Protein AF-X1AJ18-F1 (afdb_monomer_lite)

InterPro domains:
  IPR016102 Succinyl-CoA synthetase-like [G3DSA:3.40.50.261] (1-99)
  IPR016102 Succinyl-CoA synthetase-like [SSF52210] (1-88)
  IPR051538 Acyl-CoA Synthetase/Transferase [PTHR43334] (1-88)

pLDDT: mean 90.95, std 8.35, range [59.03, 98.25]

Radius of gyration: 13.53 Å; chains: 1; bounding box: 33×26×41 Å

Sequence (101 aa):
MTTDKLEELGLEVPEPSESLRNVLKEILPPHVSLGNPFDLLAYGGAEYFAKVSKTIASEYDAIIAIFVPTASMDSTEIATALGKIKGEIKYLYLLILWPVD

Organism: NCBI:txid412755

Foldseek 3Di:
DVQVVCVVVVHDQDWDDPVLLVVVPVVDPPPFDRTPVGDPPPPDALQNLLVNCLSCLVPDQEDEAEAEDDPPHDVVSNVVSNVVNPVSHNYYHYHYDYDDD

Secondary structure (DSSP, 8-state):
-HHHHHHHTT---PPPPHHHHHHHHHHS-TTS--SSS---TTT--HHHHHHHHHHHTTT-SEEEEEE---TT--HHHHHHHHHTTGGG-SEEEEEE-PPP-

Structure (mmCIF, N/CA/C/O backbone):
data_AF-X1AJ18-F1
#
_entry.id   AF-X1AJ18-F1
#
loop_
_atom_site.group_PDB
_atom_site.id
_atom_site.type_symbol
_atom_site.label_atom_id
_atom_site.label_alt_id
_atom_site.label_comp_id
_atom_site.label_asym_id
_atom_site.label_entity_id
_atom_site.label_seq_id
_atom_site.pdbx_PDB_ins_code
_atom_site.Cartn_x
_atom_site.Cartn_y
_atom_site.Cartn_z
_atom_site.occupancy
_atom_site.B_iso_or_equiv
_atom_site.auth_seq_id
_atom_site.auth_comp_id
_atom_site.auth_asym_id
_atom_site.auth_atom_id
_atom_site.pdbx_PDB_model_num
ATOM 1 N N . MET A 1 1 ? -7.505 8.778 -10.998 1.00 83.50 1 MET A N 1
ATOM 2 C CA . MET A 1 1 ? -8.247 7.674 -11.653 1.00 83.50 1 MET A CA 1
ATOM 3 C C . MET A 1 1 ? -8.788 6.677 -10.640 1.00 83.50 1 MET A C 1
ATOM 5 O O . MET A 1 1 ? -9.998 6.539 -10.556 1.00 83.50 1 MET A O 1
ATOM 9 N N . THR A 1 2 ? -7.945 5.967 -9.879 1.00 93.19 2 THR A N 1
ATOM 10 C CA . THR A 1 2 ? -8.454 4.974 -8.911 1.00 93.19 2 THR A CA 1
ATOM 11 C C . THR A 1 2 ? -9.235 5.621 -7.776 1.00 93.19 2 THR A C 1
ATOM 13 O O . THR A 1 2 ? -10.341 5.180 -7.502 1.00 93.19 2 THR A O 1
ATOM 16 N N . THR A 1 3 ? -8.697 6.674 -7.157 1.00 94.44 3 THR A N 1
ATOM 17 C CA . THR A 1 3 ? -9.383 7.426 -6.093 1.00 94.44 3 THR A CA 1
ATOM 18 C C . THR A 1 3 ? -10.731 7.955 -6.567 1.00 94.44 3 THR A C 1
ATOM 20 O O . THR A 1 3 ? -11.742 7.617 -5.964 1.00 94.44 3 THR A O 1
ATOM 23 N N . ASP A 1 4 ? -10.760 8.628 -7.722 1.00 94.62 4 ASP A N 1
ATOM 24 C CA . ASP A 1 4 ? -11.998 9.126 -8.336 1.00 94.62 4 ASP A CA 1
ATOM 25 C C . ASP A 1 4 ? -13.020 7.993 -8.523 1.00 94.62 4 ASP A C 1
ATOM 27 O O . ASP A 1 4 ? -14.204 8.143 -8.229 1.00 94.62 4 ASP A O 1
ATOM 31 N N . LYS A 1 5 ? -12.564 6.810 -8.967 1.00 96.44 5 LYS A N 1
ATOM 32 C CA . LYS A 1 5 ? -13.460 5.671 -9.179 1.00 96.44 5 LYS A CA 1
ATOM 33 C C . LYS A 1 5 ? -13.995 5.074 -7.879 1.00 96.44 5 LYS A C 1
ATOM 35 O O . LYS A 1 5 ? -15.123 4.586 -7.861 1.00 96.44 5 LYS A O 1
ATOM 40 N N . LEU A 1 6 ? -13.195 5.069 -6.815 1.00 96.25 6 LEU A N 1
ATOM 41 C CA . LEU A 1 6 ? -13.632 4.626 -5.491 1.00 96.25 6 LEU A CA 1
ATOM 42 C C . LEU A 1 6 ? -14.702 5.576 -4.942 1.00 96.25 6 LEU A C 1
ATOM 44 O O . LEU A 1 6 ? -15.747 5.110 -4.493 1.00 96.25 6 LEU A O 1
ATOM 48 N N . GLU A 1 7 ? -14.485 6.883 -5.073 1.00 95.94 7 GLU A N 1
ATOM 49 C CA . GLU A 1 7 ? -15.444 7.913 -4.666 1.00 95.94 7 GLU A CA 1
ATOM 50 C C . GLU A 1 7 ? -16.768 7.801 -5.438 1.00 95.94 7 GLU A C 1
ATOM 52 O O . GLU A 1 7 ? -17.839 7.813 -4.832 1.00 95.94 7 GLU A O 1
ATOM 57 N N . GLU A 1 8 ? -16.725 7.588 -6.760 1.00 97.62 8 GLU A N 1
ATOM 58 C CA . GLU A 1 8 ? -17.923 7.326 -7.580 1.00 97.62 8 GLU A CA 1
ATOM 59 C C . GLU A 1 8 ? -18.733 6.108 -7.104 1.00 97.62 8 GLU A C 1
ATOM 61 O O . GLU A 1 8 ? -19.952 6.060 -7.272 1.00 97.62 8 GLU A O 1
ATOM 66 N N . LEU A 1 9 ? -18.058 5.102 -6.540 1.00 97.31 9 LEU A N 1
ATOM 67 C CA . LEU A 1 9 ? -18.679 3.893 -5.996 1.00 97.31 9 LEU A CA 1
ATOM 68 C C . LEU A 1 9 ? -19.157 4.070 -4.544 1.00 97.31 9 LEU A C 1
ATOM 70 O O . LEU A 1 9 ? -19.665 3.114 -3.957 1.00 97.31 9 LEU A O 1
ATOM 74 N N . GLY A 1 10 ? -19.017 5.270 -3.970 1.00 97.44 10 GLY A N 1
ATOM 75 C CA . GLY A 1 10 ? -19.398 5.579 -2.592 1.00 97.44 10 GLY A CA 1
ATOM 76 C C . GLY A 1 10 ? -18.422 5.042 -1.543 1.00 97.44 10 GLY A C 1
ATOM 77 O O . GLY A 1 10 ? -18.816 4.849 -0.395 1.00 97.44 10 GLY A O 1
ATOM 78 N N . LEU A 1 11 ? -17.176 4.757 -1.932 1.00 97.00 11 LEU A N 1
ATOM 79 C CA . LEU A 1 11 ? -16.102 4.377 -1.016 1.00 97.00 11 LEU A CA 1
ATOM 80 C C . LEU A 1 11 ? -15.322 5.615 -0.565 1.00 97.00 11 LEU A C 1
ATOM 82 O O . LEU A 1 11 ? -15.242 6.612 -1.279 1.00 97.00 11 LEU A O 1
ATOM 86 N N . GLU A 1 12 ? -14.708 5.522 0.611 1.00 96.56 12 GLU A N 1
ATOM 87 C CA . GLU A 1 12 ? -13.880 6.587 1.172 1.00 96.56 12 GLU A CA 1
ATOM 88 C C . GLU A 1 12 ? -12.392 6.315 0.928 1.00 96.56 12 GLU A C 1
ATOM 90 O O . GLU A 1 12 ? -11.922 5.177 1.015 1.00 96.56 12 GLU A O 1
ATOM 95 N N . VAL A 1 13 ? -11.635 7.383 0.673 1.00 96.44 13 VAL A N 1
ATOM 96 C CA . VAL A 1 13 ? -10.167 7.369 0.587 1.00 96.44 13 VAL A CA 1
ATOM 97 C C . VAL A 1 13 ? -9.626 8.319 1.662 1.00 96.44 13 VAL A C 1
ATOM 99 O O . VAL A 1 13 ? -9.203 9.431 1.349 1.00 96.44 13 VAL A O 1
ATOM 102 N N . PRO A 1 14 ? -9.715 7.950 2.956 1.00 96.81 14 PRO A N 1
ATOM 103 C CA . PRO A 1 14 ? -9.371 8.873 4.024 1.00 96.81 14 PRO A CA 1
ATOM 104 C C . PRO A 1 14 ? -7.862 9.105 4.081 1.00 96.81 14 PRO A C 1
ATOM 106 O O . PRO A 1 14 ? -7.060 8.212 3.797 1.00 96.81 14 PRO A O 1
ATOM 109 N N . GLU A 1 15 ? -7.486 10.316 4.479 1.00 97.44 15 GLU A N 1
ATOM 110 C CA . GLU A 1 15 ? -6.107 10.663 4.808 1.00 97.44 15 GLU A CA 1
ATOM 111 C C . GLU A 1 15 ? -5.628 9.876 6.043 1.00 97.44 15 GLU A C 1
ATOM 113 O O . GLU A 1 15 ? -6.406 9.697 6.985 1.00 97.44 15 GLU A O 1
ATOM 118 N N . PRO A 1 16 ? -4.348 9.458 6.104 1.00 97.56 16 PRO A N 1
ATOM 119 C CA . PRO A 1 16 ? -3.825 8.752 7.264 1.00 97.56 16 PRO A CA 1
ATOM 120 C C . PRO A 1 16 ? -3.816 9.648 8.498 1.00 97.56 16 PRO A C 1
ATOM 122 O O . PRO A 1 16 ? -3.555 10.860 8.411 1.00 97.56 16 PRO A O 1
ATOM 125 N N . SER A 1 17 ? -4.015 9.027 9.661 1.00 98.25 17 SER A N 1
ATOM 126 C CA . SER A 1 17 ? -3.908 9.724 10.937 1.00 98.25 17 SER A CA 1
ATOM 127 C C . SER 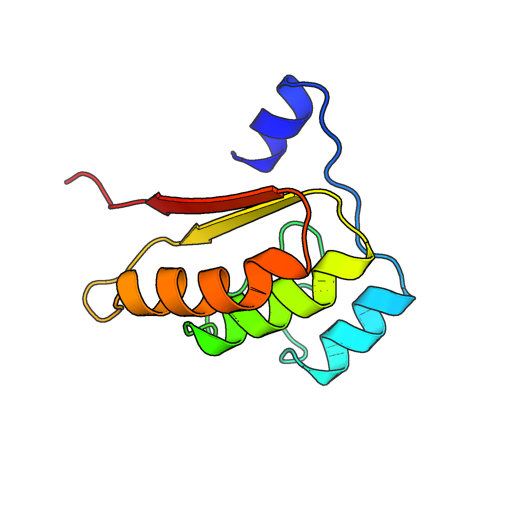A 1 17 ? -2.495 10.271 11.157 1.00 98.25 17 SER A C 1
ATOM 129 O O . SER A 1 17 ? -1.512 9.800 10.575 1.00 98.25 17 SER A O 1
ATOM 131 N N . GLU A 1 18 ? -2.353 11.243 12.059 1.00 97.56 18 GLU A N 1
ATOM 132 C CA . GLU A 1 18 ? -1.027 11.713 12.475 1.00 97.56 18 GLU A CA 1
ATOM 133 C C . GLU A 1 18 ? -0.158 10.574 13.022 1.00 97.56 18 GLU A C 1
ATOM 135 O O . GLU A 1 18 ? 1.051 10.551 12.782 1.00 97.56 18 GLU A O 1
ATOM 140 N N . SER A 1 19 ? -0.767 9.606 13.716 1.00 97.75 19 SER A N 1
ATOM 141 C CA . SER A 1 19 ? -0.045 8.461 14.270 1.00 97.75 19 SER A CA 1
ATOM 142 C C . SER A 1 19 ? 0.553 7.585 13.168 1.00 97.75 19 SER A C 1
ATOM 144 O O . SER A 1 19 ? 1.756 7.317 13.196 1.00 97.75 19 SER A O 1
ATOM 146 N N . LEU A 1 20 ? -0.227 7.246 12.136 1.00 97.38 20 LEU A N 1
ATOM 147 C CA . LEU A 1 20 ? 0.260 6.485 10.990 1.00 97.38 20 LEU A CA 1
ATOM 148 C C . LEU A 1 20 ? 1.285 7.282 10.181 1.00 97.38 20 LEU A C 1
ATOM 150 O O . LEU A 1 20 ? 2.327 6.740 9.822 1.00 97.38 20 LEU A O 1
ATOM 154 N N . ARG A 1 21 ? 1.067 8.585 9.960 1.00 96.44 21 ARG A N 1
ATOM 155 C CA . ARG A 1 21 ? 2.061 9.449 9.299 1.00 96.44 21 ARG A CA 1
ATOM 156 C C . ARG A 1 21 ? 3.398 9.444 10.031 1.00 96.44 21 ARG A C 1
ATOM 158 O O . ARG A 1 21 ? 4.435 9.412 9.378 1.00 96.44 21 ARG A O 1
ATOM 165 N N . ASN A 1 22 ? 3.397 9.463 11.362 1.00 96.19 22 ASN A N 1
ATOM 166 C CA . ASN A 1 22 ? 4.633 9.410 12.141 1.00 96.19 22 ASN A CA 1
ATOM 167 C C . ASN A 1 22 ? 5.344 8.060 11.994 1.00 96.19 22 ASN A C 1
ATOM 169 O O . ASN A 1 22 ? 6.551 8.052 11.790 1.00 96.19 22 ASN A O 1
ATOM 173 N N . VAL A 1 23 ? 4.617 6.938 11.987 1.00 96.38 23 VAL A N 1
ATOM 174 C CA . VAL A 1 23 ? 5.214 5.620 11.693 1.00 96.38 23 VAL A CA 1
ATOM 175 C C . VAL A 1 23 ? 5.786 5.574 10.272 1.00 96.38 23 VAL A C 1
ATOM 177 O O . VAL A 1 23 ? 6.870 5.035 10.054 1.00 96.38 23 VAL A O 1
ATOM 180 N N . LEU A 1 24 ? 5.091 6.170 9.300 1.00 94.06 24 LEU A N 1
ATOM 181 C CA . LEU A 1 24 ? 5.538 6.202 7.909 1.00 94.06 24 LEU A CA 1
ATOM 182 C C . LEU A 1 24 ? 6.820 7.031 7.715 1.00 94.06 24 LEU A C 1
ATOM 184 O O . LEU A 1 24 ? 7.673 6.620 6.931 1.00 94.06 24 LEU A O 1
ATOM 188 N N . LYS A 1 25 ? 7.008 8.135 8.454 1.00 93.56 25 LYS A N 1
ATOM 189 C CA . LYS A 1 25 ? 8.249 8.945 8.424 1.00 93.56 25 LYS A CA 1
ATOM 190 C C . LYS A 1 25 ? 9.496 8.153 8.817 1.00 93.56 25 LYS A C 1
ATOM 192 O O . LYS A 1 25 ? 10.572 8.436 8.307 1.00 93.56 25 LYS A O 1
ATOM 197 N N . GLU A 1 26 ? 9.355 7.169 9.702 1.00 93.25 26 GLU A N 1
ATOM 198 C CA . GLU A 1 26 ? 10.476 6.332 10.151 1.00 93.25 26 GLU A CA 1
ATOM 199 C C . GLU A 1 26 ? 10.879 5.275 9.110 1.00 93.25 26 GLU A C 1
ATOM 201 O O . GLU A 1 26 ? 11.976 4.720 9.173 1.00 93.25 26 GLU A O 1
ATOM 206 N N . ILE A 1 27 ? 9.993 4.955 8.158 1.00 89.38 27 ILE A N 1
ATOM 207 C CA . ILE A 1 27 ? 10.225 3.884 7.177 1.00 89.38 27 ILE A CA 1
ATOM 208 C C . ILE A 1 27 ? 10.355 4.378 5.736 1.00 89.38 27 ILE A C 1
ATOM 210 O O . ILE A 1 27 ? 10.863 3.622 4.907 1.00 89.38 27 ILE A O 1
ATOM 214 N N . LEU A 1 28 ? 9.892 5.593 5.434 1.00 88.31 28 LEU A N 1
ATOM 215 C CA . LEU A 1 28 ? 9.945 6.203 4.108 1.00 88.31 28 LEU A CA 1
ATOM 216 C C . LEU A 1 28 ? 10.921 7.387 4.078 1.00 88.31 28 LEU A C 1
ATOM 218 O O . LEU A 1 28 ? 11.044 8.116 5.062 1.00 88.31 28 LEU A O 1
ATOM 222 N N . PRO A 1 29 ? 11.591 7.628 2.937 1.00 86.75 29 PRO A N 1
ATOM 223 C CA . PRO A 1 29 ? 12.380 8.837 2.749 1.00 86.75 29 PRO A CA 1
ATOM 224 C C . PRO A 1 29 ? 11.547 10.116 2.971 1.00 86.75 29 PRO A C 1
ATOM 226 O O . PRO A 1 29 ? 10.372 10.158 2.609 1.00 86.75 29 PRO A O 1
ATOM 229 N N . PRO A 1 30 ? 12.154 11.207 3.473 1.00 85.75 30 PRO A N 1
ATOM 230 C CA . PRO A 1 30 ? 11.431 12.416 3.888 1.00 85.75 30 PRO A CA 1
ATOM 231 C C . PRO A 1 30 ? 10.741 13.179 2.746 1.00 85.75 30 PRO A C 1
ATOM 233 O O . PRO A 1 30 ? 9.920 14.053 3.004 1.00 85.75 30 PRO A O 1
ATOM 236 N N . HIS A 1 31 ? 11.091 12.889 1.492 1.00 83.81 31 HIS A N 1
ATOM 237 C CA . HIS A 1 31 ? 10.495 13.511 0.307 1.00 83.81 31 HIS A CA 1
ATOM 238 C C . HIS A 1 31 ? 9.299 12.721 -0.246 1.00 83.81 31 HIS A C 1
ATOM 240 O O . HIS A 1 31 ? 8.679 13.162 -1.211 1.00 83.81 31 HIS A O 1
ATOM 246 N N . VAL A 1 32 ? 8.987 11.554 0.327 1.00 85.88 32 VAL A N 1
ATOM 247 C CA . VAL A 1 32 ? 7.827 10.755 -0.076 1.00 85.88 32 VAL A CA 1
ATOM 248 C C . VAL A 1 32 ? 6.564 11.360 0.530 1.00 85.88 32 VAL A C 1
ATOM 250 O O . VAL A 1 32 ? 6.520 11.679 1.719 1.00 85.88 32 VAL A O 1
ATOM 253 N N . SER A 1 33 ? 5.527 11.518 -0.294 1.00 87.94 33 SER A N 1
ATOM 254 C CA . SER A 1 33 ? 4.214 11.953 0.181 1.00 87.94 33 SER A CA 1
ATOM 255 C C . SER A 1 33 ? 3.632 10.917 1.142 1.00 87.94 33 SER A C 1
ATOM 257 O O . SER A 1 33 ? 3.582 9.728 0.836 1.00 87.94 33 SER A O 1
ATOM 259 N N . LEU A 1 34 ? 3.168 11.371 2.306 1.00 91.81 34 LEU A N 1
ATOM 260 C CA . LEU A 1 34 ? 2.610 10.515 3.359 1.00 91.81 34 LEU A CA 1
ATOM 261 C C . LEU A 1 34 ? 1.078 10.573 3.390 1.00 91.81 34 LEU A C 1
ATOM 263 O O . LEU A 1 34 ? 0.496 10.608 4.474 1.00 91.81 34 LEU A O 1
ATOM 267 N N . GLY A 1 35 ? 0.444 10.698 2.223 1.00 92.94 35 GLY A N 1
ATOM 268 C CA . GLY A 1 35 ? -1.011 10.762 2.055 1.00 92.94 35 GLY A CA 1
ATOM 269 C C . GLY A 1 35 ? -1.587 9.483 1.452 1.00 92.94 35 GLY A C 1
ATOM 270 O O . GLY A 1 35 ? -0.842 8.589 1.059 1.00 92.94 35 GLY A O 1
ATOM 271 N N . ASN A 1 36 ? -2.915 9.415 1.378 1.00 95.06 36 ASN A N 1
ATOM 272 C CA . ASN A 1 36 ? -3.633 8.365 0.663 1.00 95.06 36 ASN A CA 1
ATOM 273 C C . ASN A 1 36 ? -4.151 8.956 -0.664 1.00 95.06 36 ASN A C 1
ATOM 275 O O . ASN A 1 36 ? -5.005 9.839 -0.620 1.00 95.06 36 ASN A O 1
ATOM 279 N N . PRO A 1 37 ? -3.631 8.544 -1.837 1.00 94.25 37 PRO A N 1
ATOM 280 C CA . PRO A 1 37 ? -2.845 7.337 -2.101 1.00 94.25 37 PRO A CA 1
ATOM 281 C C . PRO A 1 37 ? -1.361 7.443 -1.722 1.00 94.25 37 PRO A C 1
ATOM 283 O O . PRO A 1 37 ? -0.728 8.484 -1.892 1.00 94.25 37 PRO A O 1
ATOM 286 N N . PHE A 1 38 ? -0.800 6.313 -1.280 1.00 92.00 38 PHE A N 1
ATOM 287 C CA . PHE A 1 38 ? 0.615 6.185 -0.925 1.00 92.00 38 PHE A CA 1
ATOM 288 C C . PHE A 1 38 ? 1.462 5.932 -2.173 1.00 92.00 38 PHE A C 1
ATOM 290 O O . PHE A 1 38 ? 1.452 4.837 -2.739 1.00 92.00 38 PHE A O 1
ATOM 297 N N . ASP A 1 39 ? 2.202 6.952 -2.594 1.00 88.44 39 ASP A N 1
ATOM 298 C CA . ASP A 1 39 ? 3.062 6.897 -3.772 1.00 88.44 39 ASP A CA 1
ATOM 299 C C . ASP A 1 39 ? 4.461 6.350 -3.422 1.00 88.44 39 ASP A C 1
ATOM 301 O O . ASP A 1 39 ? 5.206 6.950 -2.646 1.00 88.44 39 ASP A O 1
ATOM 305 N N . LEU A 1 40 ? 4.821 5.201 -4.006 1.00 83.81 40 LEU A N 1
ATOM 306 C CA . LEU A 1 40 ? 6.100 4.511 -3.786 1.00 83.81 40 LEU A CA 1
ATOM 307 C C . LEU A 1 40 ? 7.073 4.628 -4.983 1.00 83.81 40 LEU A C 1
ATOM 309 O O . LEU A 1 40 ? 8.114 3.959 -4.987 1.00 83.81 40 LEU A O 1
ATOM 313 N N . LEU A 1 41 ? 6.749 5.463 -5.987 1.00 65.88 41 LEU A N 1
ATOM 314 C CA . LEU A 1 41 ? 7.227 5.421 -7.385 1.00 65.88 41 LEU A CA 1
ATOM 315 C C . LEU A 1 41 ? 8.747 5.498 -7.638 1.00 65.88 41 LEU A C 1
ATOM 317 O O . LEU A 1 41 ? 9.161 5.257 -8.769 1.00 65.88 41 LEU A O 1
ATOM 321 N N . ALA A 1 42 ? 9.601 5.789 -6.653 1.00 59.38 42 ALA A N 1
ATOM 322 C CA . ALA A 1 42 ? 11.047 5.942 -6.888 1.00 59.38 42 ALA A CA 1
ATOM 323 C C . ALA A 1 42 ? 11.953 4.947 -6.135 1.00 59.38 42 ALA A C 1
ATOM 325 O O . ALA A 1 42 ? 13.120 4.800 -6.493 1.00 59.38 42 ALA A O 1
ATOM 326 N N . TYR A 1 43 ? 11.438 4.239 -5.125 1.00 59.03 43 TYR A N 1
ATOM 327 C CA . TYR A 1 43 ? 12.270 3.426 -4.215 1.00 59.03 43 TYR A CA 1
ATOM 328 C C . TYR A 1 43 ? 11.677 2.049 -3.907 1.00 59.03 43 TYR A C 1
ATOM 330 O O . TYR A 1 43 ? 12.323 1.215 -3.270 1.00 59.03 43 TYR A O 1
ATOM 338 N N . GLY A 1 44 ? 10.436 1.808 -4.331 1.00 62.03 44 GLY A N 1
ATOM 339 C CA . GLY A 1 44 ? 9.626 0.741 -3.780 1.00 62.03 44 GLY A CA 1
ATOM 340 C C . GLY A 1 44 ? 9.711 -0.582 -4.528 1.00 62.03 44 GLY A C 1
ATOM 341 O O . GLY A 1 44 ? 8.797 -0.913 -5.274 1.00 62.03 44 GLY A O 1
ATOM 342 N N . GLY A 1 45 ? 10.763 -1.368 -4.296 1.00 79.50 45 GLY A N 1
ATOM 343 C CA . GLY A 1 45 ? 10.747 -2.795 -4.643 1.00 79.50 45 GLY A CA 1
ATOM 344 C C . GLY A 1 45 ? 9.684 -3.574 -3.852 1.00 79.50 45 GLY A C 1
ATOM 345 O O . GLY A 1 45 ? 8.976 -3.023 -3.003 1.00 79.50 45 GLY A O 1
ATOM 346 N N . ALA A 1 46 ? 9.604 -4.886 -4.076 1.00 89.62 46 ALA A N 1
ATOM 347 C CA . ALA A 1 46 ? 8.627 -5.768 -3.428 1.00 89.62 46 ALA A CA 1
ATOM 348 C C . ALA A 1 46 ? 8.575 -5.627 -1.896 1.00 89.62 46 ALA A C 1
ATOM 350 O O . ALA A 1 46 ? 7.501 -5.663 -1.291 1.00 89.62 46 ALA A O 1
ATOM 351 N N . GLU A 1 47 ? 9.731 -5.411 -1.265 1.00 87.31 47 GLU A N 1
ATOM 352 C CA . GLU A 1 47 ? 9.836 -5.217 0.180 1.00 87.31 47 GLU A CA 1
ATOM 353 C C . GLU A 1 47 ? 9.110 -3.955 0.664 1.00 87.31 47 GLU A C 1
ATOM 355 O O . GLU A 1 47 ? 8.369 -4.019 1.642 1.00 87.31 47 GLU A O 1
ATOM 360 N N . TYR A 1 48 ? 9.259 -2.826 -0.032 1.00 89.00 48 TYR A N 1
ATOM 361 C CA . TYR A 1 48 ? 8.567 -1.584 0.324 1.00 89.00 48 TYR A CA 1
ATOM 362 C C . TYR A 1 48 ? 7.058 -1.711 0.140 1.00 89.00 48 TYR A C 1
ATOM 364 O O . TYR A 1 48 ? 6.315 -1.275 1.018 1.00 89.00 48 TYR A O 1
ATOM 372 N N . PHE A 1 49 ? 6.605 -2.358 -0.940 1.00 90.94 49 PHE A N 1
ATOM 373 C CA . PHE A 1 49 ? 5.184 -2.653 -1.138 1.00 90.94 49 PHE A CA 1
ATOM 374 C C . PHE A 1 49 ? 4.610 -3.423 0.051 1.00 90.94 49 PHE A C 1
ATOM 376 O O . PHE A 1 49 ? 3.594 -3.016 0.612 1.00 90.94 49 PHE A O 1
ATOM 383 N N . ALA A 1 50 ? 5.276 -4.496 0.482 1.00 92.75 50 ALA A N 1
ATOM 384 C CA . ALA A 1 50 ? 4.824 -5.281 1.625 1.00 92.75 50 ALA A CA 1
ATOM 385 C C . ALA A 1 50 ? 4.912 -4.509 2.948 1.00 92.75 50 ALA A C 1
ATOM 387 O O . ALA A 1 50 ? 3.970 -4.547 3.738 1.00 92.75 50 ALA A O 1
ATOM 388 N N . LYS A 1 51 ? 6.019 -3.795 3.188 1.00 93.38 51 LYS A N 1
ATOM 389 C CA . LYS A 1 51 ? 6.261 -3.051 4.429 1.00 93.38 51 LYS A CA 1
ATOM 390 C C . LYS A 1 51 ? 5.241 -1.933 4.613 1.00 93.38 51 LYS A C 1
ATOM 392 O O . LYS A 1 51 ? 4.591 -1.891 5.651 1.00 93.38 51 LYS A O 1
ATOM 397 N N . VAL A 1 52 ? 5.053 -1.084 3.602 1.00 94.31 52 VAL A N 1
ATOM 398 C CA . VAL A 1 52 ? 4.071 0.009 3.653 1.00 94.31 52 VAL A CA 1
ATOM 399 C C . VAL A 1 52 ? 2.660 -0.554 3.752 1.00 94.31 52 VAL A C 1
ATOM 401 O O . VAL A 1 52 ? 1.921 -0.125 4.630 1.00 94.31 52 VAL A O 1
ATOM 404 N N . SER A 1 53 ? 2.306 -1.565 2.946 1.00 94.94 53 SER A N 1
ATOM 405 C CA . SER A 1 53 ? 0.972 -2.185 3.012 1.00 94.94 53 SER A CA 1
ATOM 406 C C . SER A 1 53 ? 0.672 -2.754 4.399 1.00 94.94 53 SER A C 1
ATOM 408 O O . SER A 1 53 ? -0.413 -2.546 4.930 1.00 94.94 53 SER A O 1
ATOM 410 N N . LYS A 1 54 ? 1.644 -3.425 5.026 1.00 96.12 54 LYS A N 1
ATOM 411 C CA . LYS A 1 54 ? 1.506 -3.915 6.401 1.00 96.12 54 LYS A CA 1
ATOM 412 C C . LYS A 1 54 ? 1.348 -2.775 7.406 1.00 96.12 54 LYS A C 1
ATOM 414 O O . LYS A 1 54 ? 0.536 -2.886 8.315 1.00 96.12 54 LYS A O 1
ATOM 419 N N . THR A 1 55 ? 2.122 -1.702 7.261 1.00 96.12 55 THR A N 1
ATOM 420 C CA . THR A 1 55 ? 2.062 -0.547 8.163 1.00 96.12 55 THR A CA 1
ATOM 421 C C . THR A 1 55 ? 0.717 0.167 8.086 1.00 96.12 55 THR A C 1
ATOM 423 O O . THR A 1 55 ? 0.153 0.489 9.124 1.00 96.12 55 THR A O 1
ATOM 426 N N . ILE A 1 56 ? 0.183 0.392 6.884 1.00 96.88 56 ILE A N 1
ATOM 427 C CA . ILE A 1 56 ? -1.091 1.102 6.721 1.00 96.88 56 ILE A CA 1
ATOM 428 C C . ILE A 1 56 ? -2.302 0.225 7.075 1.00 96.88 56 ILE A C 1
ATOM 430 O O . ILE A 1 56 ? -3.353 0.758 7.412 1.00 96.88 56 ILE A O 1
ATOM 434 N N . ALA A 1 57 ? -2.169 -1.108 7.062 1.00 96.81 57 ALA A N 1
ATOM 435 C CA . ALA A 1 57 ? -3.272 -2.036 7.333 1.00 96.81 57 ALA A CA 1
ATOM 436 C C . ALA A 1 57 ? -3.950 -1.848 8.704 1.00 96.81 57 ALA A C 1
ATOM 438 O O . ALA A 1 57 ? -5.071 -2.309 8.893 1.00 96.81 57 ALA A O 1
ATOM 439 N N . SER A 1 58 ? -3.312 -1.153 9.649 1.00 96.00 58 SER A N 1
ATOM 440 C CA . SER A 1 58 ? -3.920 -0.822 10.940 1.00 96.00 58 SER A CA 1
ATOM 441 C C . SER A 1 58 ? -5.060 0.201 10.861 1.00 96.00 58 SER A C 1
ATOM 443 O O . SER A 1 58 ? -5.834 0.285 11.809 1.00 96.00 58 SER A O 1
ATOM 445 N N . GLU A 1 59 ? -5.147 1.000 9.790 1.00 97.56 59 GLU A N 1
ATOM 446 C CA . GLU A 1 59 ? -6.134 2.091 9.660 1.00 97.56 59 GLU A CA 1
ATOM 447 C C . GLU A 1 59 ? -7.150 1.900 8.529 1.00 97.56 59 GLU A C 1
ATOM 449 O O . GLU A 1 59 ? -8.154 2.607 8.495 1.00 97.56 59 GLU A O 1
ATOM 454 N N . TYR A 1 60 ? -6.920 0.956 7.615 1.00 97.31 60 TYR A N 1
ATOM 455 C CA . TYR A 1 60 ? -7.764 0.766 6.435 1.00 97.31 60 TYR A CA 1
ATOM 456 C C . TYR A 1 60 ? -8.365 -0.639 6.404 1.00 97.31 60 TYR A C 1
ATOM 458 O O . TYR A 1 60 ? -7.702 -1.614 6.740 1.00 97.31 60 TYR A O 1
ATOM 466 N N . ASP A 1 61 ? -9.603 -0.768 5.924 1.00 97.19 61 ASP A N 1
ATOM 467 C CA . ASP A 1 61 ? -10.247 -2.071 5.700 1.00 97.19 61 ASP A CA 1
ATOM 468 C C . ASP A 1 61 ? -9.726 -2.792 4.448 1.00 97.19 61 ASP A C 1
ATOM 470 O O . ASP A 1 61 ? -9.787 -4.023 4.332 1.00 97.19 61 ASP A O 1
ATOM 474 N N . ALA A 1 62 ? -9.256 -2.024 3.468 1.00 96.94 62 ALA A N 1
ATOM 475 C CA . ALA A 1 62 ? -8.845 -2.525 2.170 1.00 96.94 62 ALA A CA 1
ATOM 476 C C . ALA A 1 62 ? -7.594 -1.807 1.669 1.00 96.94 62 ALA A C 1
ATOM 478 O O . ALA A 1 62 ? -7.433 -0.605 1.863 1.00 96.94 62 ALA A O 1
ATOM 479 N N . ILE A 1 63 ? -6.744 -2.548 0.962 1.00 96.94 63 ILE A N 1
ATOM 480 C CA . ILE A 1 63 ? -5.593 -2.009 0.239 1.00 96.94 63 ILE A CA 1
ATOM 481 C C . ILE A 1 63 ? -5.716 -2.406 -1.229 1.00 96.94 63 ILE A C 1
ATOM 483 O O . ILE A 1 63 ? -5.882 -3.585 -1.556 1.00 96.94 63 ILE A O 1
ATOM 487 N N . ILE A 1 64 ? -5.601 -1.412 -2.109 1.00 96.06 64 ILE A N 1
ATOM 488 C CA . ILE A 1 64 ? -5.444 -1.601 -3.551 1.00 96.06 64 ILE A CA 1
ATOM 489 C C . ILE A 1 64 ? -4.012 -1.207 -3.903 1.00 96.06 64 ILE A C 1
ATOM 491 O O . ILE A 1 64 ? -3.695 -0.028 -4.042 1.00 96.06 64 ILE A O 1
ATOM 495 N N . ALA A 1 65 ? -3.139 -2.202 -4.031 1.00 93.94 65 ALA A N 1
ATOM 496 C CA . ALA A 1 65 ? -1.787 -2.002 -4.521 1.00 93.94 65 ALA A CA 1
ATOM 497 C C . ALA A 1 65 ? -1.826 -1.881 -6.048 1.00 93.94 65 ALA A C 1
ATOM 499 O O . ALA A 1 65 ? -2.293 -2.790 -6.737 1.00 93.94 65 ALA A O 1
ATOM 500 N N . ILE A 1 66 ? -1.338 -0.761 -6.575 1.00 92.44 66 ILE A N 1
ATOM 501 C CA . ILE A 1 66 ? -1.236 -0.523 -8.015 1.00 92.44 66 ILE A CA 1
ATOM 502 C C . ILE A 1 66 ? 0.234 -0.582 -8.389 1.00 92.44 66 ILE A C 1
ATOM 504 O O . ILE A 1 66 ? 1.052 0.142 -7.826 1.00 92.44 66 ILE A O 1
ATOM 508 N N . PHE A 1 67 ? 0.561 -1.448 -9.340 1.00 90.12 67 PHE A N 1
ATOM 509 C CA . PHE A 1 67 ? 1.919 -1.627 -9.813 1.00 90.12 67 PHE A CA 1
ATOM 510 C C . PHE A 1 67 ? 1.968 -1.529 -11.335 1.00 90.12 67 PHE A C 1
ATOM 512 O O . PHE A 1 67 ? 1.321 -2.301 -12.043 1.00 90.12 67 PHE A O 1
ATOM 519 N N . VAL A 1 68 ? 2.747 -0.570 -11.829 1.00 89.31 68 VAL A N 1
ATOM 520 C CA . VAL A 1 68 ? 3.035 -0.391 -13.254 1.00 89.31 68 VAL A CA 1
ATOM 521 C C . VAL A 1 68 ? 4.480 -0.854 -13.474 1.00 89.31 68 VAL A C 1
ATOM 523 O O . VAL A 1 68 ? 5.400 -0.098 -13.156 1.00 89.31 68 VAL A O 1
ATOM 526 N N . PRO A 1 69 ? 4.718 -2.101 -13.923 1.00 85.75 69 PRO A N 1
ATOM 527 C CA . PRO A 1 69 ? 6.072 -2.603 -14.116 1.00 85.75 69 PRO A CA 1
ATOM 528 C C . PRO A 1 69 ? 6.812 -1.816 -15.199 1.00 85.75 69 PRO A C 1
ATOM 530 O O . PRO A 1 69 ? 6.270 -1.536 -16.268 1.00 85.75 69 PRO A O 1
ATOM 533 N N . THR A 1 70 ? 8.087 -1.527 -14.948 1.00 83.50 70 THR A N 1
ATOM 534 C CA . THR A 1 70 ? 9.046 -1.195 -16.008 1.00 83.50 70 THR A CA 1
ATOM 535 C C . THR A 1 70 ? 9.747 -2.468 -16.486 1.00 83.50 70 THR A C 1
ATOM 537 O O . THR A 1 70 ? 9.667 -3.512 -15.838 1.00 83.50 70 THR A O 1
ATOM 540 N N . ALA A 1 71 ? 10.475 -2.390 -17.604 1.00 81.38 71 ALA A N 1
ATOM 541 C CA . ALA A 1 71 ? 11.130 -3.547 -18.228 1.00 81.38 71 ALA A CA 1
ATOM 542 C C . ALA A 1 7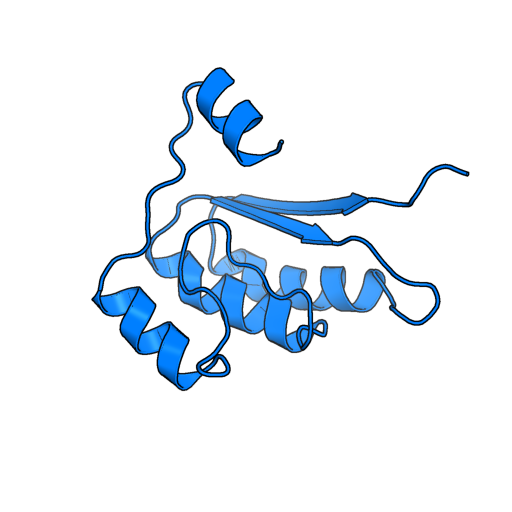1 ? 12.080 -4.336 -17.300 1.00 81.38 71 ALA A C 1
ATOM 544 O O . ALA A 1 71 ? 12.375 -5.495 -17.573 1.00 81.38 71 ALA A O 1
ATOM 545 N N . SER A 1 72 ? 12.572 -3.720 -16.223 1.00 81.62 72 SER A N 1
ATOM 546 C CA . SER A 1 72 ? 13.508 -4.330 -15.275 1.00 81.62 72 SER A CA 1
ATOM 547 C C . SER A 1 72 ? 12.863 -4.836 -13.981 1.00 81.62 72 SER A C 1
ATOM 549 O O . SER A 1 72 ? 13.589 -5.292 -13.103 1.00 81.62 72 SER A O 1
ATOM 551 N N . MET A 1 73 ? 11.545 -4.709 -13.806 1.00 85.62 73 MET A N 1
ATOM 552 C CA . MET A 1 73 ? 10.871 -5.086 -12.561 1.00 85.62 73 MET A CA 1
ATOM 553 C C . MET A 1 73 ? 10.083 -6.392 -12.699 1.00 85.62 73 MET A C 1
ATOM 555 O O . MET A 1 73 ? 9.384 -6.600 -13.689 1.00 85.62 73 MET A O 1
ATOM 559 N N . ASP A 1 74 ? 10.127 -7.235 -11.665 1.00 88.25 74 ASP A N 1
ATOM 560 C CA . ASP A 1 74 ? 9.358 -8.480 -11.605 1.00 88.25 74 ASP A CA 1
ATOM 561 C C . ASP A 1 74 ? 8.075 -8.307 -10.779 1.00 88.25 74 ASP A C 1
ATOM 563 O O . ASP A 1 74 ? 8.083 -8.180 -9.552 1.00 88.25 74 ASP A O 1
ATOM 567 N N . SER A 1 75 ? 6.933 -8.345 -11.465 1.00 89.94 75 SER A N 1
ATOM 568 C CA . SER A 1 75 ? 5.614 -8.286 -10.824 1.00 89.94 75 SER A CA 1
ATOM 569 C C . SER A 1 75 ? 5.326 -9.472 -9.889 1.00 89.94 75 SER A C 1
ATOM 571 O O . SER A 1 75 ? 4.549 -9.334 -8.941 1.00 89.94 75 SER A O 1
ATOM 573 N N . THR A 1 76 ? 5.984 -10.617 -10.098 1.00 92.94 76 THR A N 1
ATOM 574 C CA . THR A 1 76 ? 5.859 -11.812 -9.253 1.00 92.94 76 THR A CA 1
ATOM 575 C C . THR A 1 76 ? 6.448 -11.567 -7.873 1.00 92.94 76 THR A C 1
ATOM 577 O O . THR A 1 76 ? 5.884 -12.022 -6.874 1.00 92.94 76 THR A O 1
ATOM 580 N N . GLU A 1 77 ? 7.547 -10.815 -7.786 1.00 93.25 77 GLU A N 1
ATOM 581 C CA . GLU A 1 77 ? 8.141 -10.434 -6.505 1.00 93.25 77 GLU A CA 1
ATOM 582 C C . GLU A 1 77 ? 7.182 -9.545 -5.709 1.00 93.25 77 GLU A C 1
ATOM 584 O O . GLU A 1 77 ? 6.940 -9.816 -4.529 1.00 93.25 77 GLU A O 1
ATOM 589 N N . ILE A 1 78 ? 6.566 -8.548 -6.360 1.00 92.06 78 ILE A N 1
ATOM 590 C CA . ILE A 1 78 ? 5.552 -7.677 -5.742 1.00 92.06 78 ILE A CA 1
ATOM 591 C C . ILE A 1 78 ? 4.375 -8.511 -5.218 1.00 92.06 78 ILE A C 1
ATOM 593 O O . ILE A 1 78 ? 4.006 -8.404 -4.046 1.00 92.06 78 ILE A O 1
ATOM 597 N N . ALA A 1 79 ? 3.811 -9.379 -6.064 1.00 94.06 79 ALA A N 1
ATOM 598 C CA . ALA A 1 79 ? 2.686 -10.239 -5.702 1.00 94.06 79 ALA A CA 1
ATOM 599 C C . ALA A 1 79 ? 3.025 -11.170 -4.531 1.00 94.06 79 ALA A C 1
ATOM 601 O O . ALA A 1 79 ? 2.249 -11.297 -3.582 1.00 94.06 79 ALA A O 1
ATOM 602 N N . THR A 1 80 ? 4.213 -11.776 -4.559 1.00 95.94 80 THR A N 1
ATOM 603 C CA . THR A 1 80 ? 4.695 -12.668 -3.499 1.00 95.94 80 THR A CA 1
ATOM 604 C C . THR A 1 80 ? 4.865 -11.921 -2.180 1.00 95.94 80 THR A C 1
ATOM 606 O O . THR A 1 80 ? 4.477 -12.427 -1.126 1.00 95.94 80 THR A O 1
ATOM 609 N N . ALA A 1 81 ? 5.432 -10.714 -2.210 1.00 94.75 81 ALA A N 1
ATOM 610 C CA . ALA A 1 81 ? 5.646 -9.918 -1.010 1.00 94.75 81 ALA A CA 1
ATOM 611 C C . ALA A 1 81 ? 4.322 -9.448 -0.388 1.00 94.75 81 ALA A C 1
ATOM 613 O O . ALA A 1 81 ? 4.142 -9.577 0.823 1.00 94.75 81 ALA A O 1
ATOM 614 N N . LEU A 1 82 ? 3.363 -9.002 -1.203 1.00 94.81 82 LEU A N 1
ATOM 615 C CA . LEU A 1 82 ? 2.014 -8.658 -0.740 1.00 94.81 82 LEU A CA 1
ATOM 616 C C . LEU A 1 82 ? 1.251 -9.880 -0.205 1.00 94.81 82 LEU A C 1
ATOM 618 O O . LEU A 1 82 ? 0.559 -9.788 0.808 1.00 94.81 82 LEU A O 1
ATOM 622 N N . GLY A 1 83 ? 1.429 -11.056 -0.813 1.00 95.19 83 GLY A N 1
ATOM 623 C CA . GLY A 1 83 ? 0.832 -12.302 -0.327 1.00 95.19 83 GLY A CA 1
ATOM 624 C C . GLY A 1 83 ? 1.214 -12.630 1.121 1.00 95.19 83 GLY A C 1
ATOM 625 O O . GLY A 1 83 ? 0.377 -13.112 1.885 1.00 95.19 83 GLY A O 1
ATOM 626 N N . LYS A 1 84 ? 2.440 -12.287 1.542 1.00 95.38 84 LYS A N 1
ATOM 627 C CA . LYS A 1 84 ? 2.923 -12.501 2.919 1.00 95.38 84 LYS A CA 1
ATOM 628 C C . LYS A 1 84 ? 2.186 -11.658 3.964 1.00 95.38 84 LYS A C 1
ATOM 630 O O . LYS A 1 84 ? 2.197 -12.034 5.132 1.00 95.38 84 LYS A O 1
ATOM 635 N N . ILE A 1 85 ? 1.553 -10.548 3.572 1.00 94.75 85 ILE A N 1
ATOM 636 C CA . ILE A 1 85 ? 0.856 -9.634 4.496 1.00 94.75 85 ILE A CA 1
ATOM 637 C C . ILE A 1 85 ? -0.669 -9.770 4.430 1.00 94.75 85 ILE A C 1
ATOM 639 O O . ILE A 1 85 ? -1.381 -9.050 5.121 1.00 94.75 85 ILE A O 1
ATOM 643 N N . LYS A 1 86 ? -1.205 -10.724 3.653 1.00 91.44 86 LYS A N 1
ATOM 644 C CA . LYS A 1 86 ? -2.658 -10.903 3.471 1.00 91.44 86 LYS A CA 1
ATOM 645 C C . LYS A 1 86 ? -3.435 -11.085 4.781 1.00 91.44 86 LYS A C 1
ATOM 647 O O . LYS A 1 86 ? -4.607 -10.715 4.829 1.00 91.44 86 LYS A O 1
ATOM 652 N N . GLY A 1 87 ? -2.806 -11.662 5.807 1.00 94.12 87 GLY A N 1
ATOM 653 C CA . GLY A 1 87 ? -3.407 -11.855 7.132 1.00 94.12 87 GLY A CA 1
ATOM 654 C C . GLY A 1 87 ? -3.570 -10.569 7.950 1.00 94.12 87 GLY A C 1
ATOM 655 O O . GLY A 1 87 ? -4.317 -10.579 8.919 1.00 94.12 87 GLY A O 1
ATOM 656 N N . GLU A 1 88 ? -2.913 -9.478 7.552 1.00 94.69 88 GLU A N 1
ATOM 657 C CA . GLU A 1 88 ? -2.935 -8.187 8.254 1.00 94.69 88 GLU A CA 1
ATOM 658 C C . GLU A 1 88 ? -4.109 -7.300 7.807 1.00 94.69 88 GLU A C 1
ATOM 660 O O . GLU A 1 88 ? -4.456 -6.345 8.489 1.00 94.69 88 GLU A O 1
ATOM 665 N N . ILE A 1 89 ? -4.719 -7.596 6.651 1.00 96.38 89 ILE A N 1
ATOM 666 C CA . ILE A 1 89 ? -5.715 -6.738 6.000 1.00 96.38 89 ILE A CA 1
ATOM 667 C C . ILE A 1 89 ? -6.905 -7.555 5.496 1.00 96.38 89 ILE A C 1
ATOM 669 O O . ILE A 1 89 ? -6.748 -8.616 4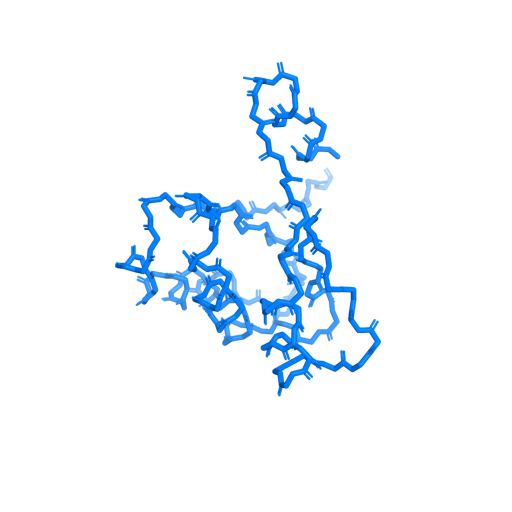.879 1.00 96.38 89 ILE A O 1
ATOM 673 N N . LYS A 1 90 ? -8.125 -7.050 5.704 1.00 94.88 90 LYS A N 1
ATOM 674 C CA . LYS A 1 90 ? -9.354 -7.751 5.306 1.00 94.88 90 LYS A CA 1
ATOM 675 C C . LYS A 1 90 ? -9.399 -7.964 3.794 1.00 94.88 90 LYS A C 1
ATOM 677 O O . LYS A 1 90 ? -9.508 -9.109 3.341 1.00 94.88 90 LYS A O 1
ATOM 682 N N . TYR A 1 91 ? -9.185 -6.905 3.015 1.00 96.75 91 TYR A N 1
ATOM 683 C CA . TYR A 1 91 ? -9.141 -6.979 1.555 1.00 96.75 91 TYR A CA 1
ATOM 684 C C . TYR A 1 91 ? -7.802 -6.490 1.002 1.00 96.75 91 TYR A C 1
ATOM 686 O O . TYR A 1 91 ? -7.376 -5.373 1.277 1.00 96.75 91 TYR A O 1
ATOM 694 N N . LEU A 1 92 ? -7.144 -7.332 0.205 1.00 96.44 92 LEU A N 1
ATOM 695 C CA . LEU A 1 92 ? -5.899 -6.990 -0.477 1.00 96.44 92 LEU A CA 1
ATOM 696 C C . LEU A 1 92 ? -6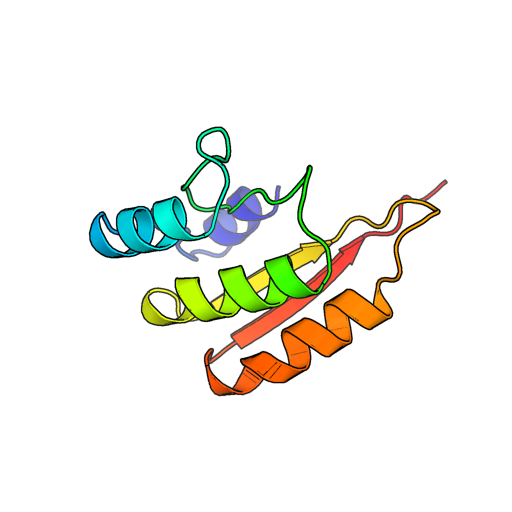.063 -7.279 -1.961 1.00 96.44 92 LEU A C 1
ATOM 698 O O . LEU A 1 92 ? -6.243 -8.436 -2.341 1.00 96.44 92 LEU A O 1
ATOM 702 N N . TYR A 1 93 ? -5.985 -6.232 -2.770 1.00 95.75 93 TYR A N 1
ATOM 703 C CA . TYR A 1 93 ? -6.017 -6.318 -4.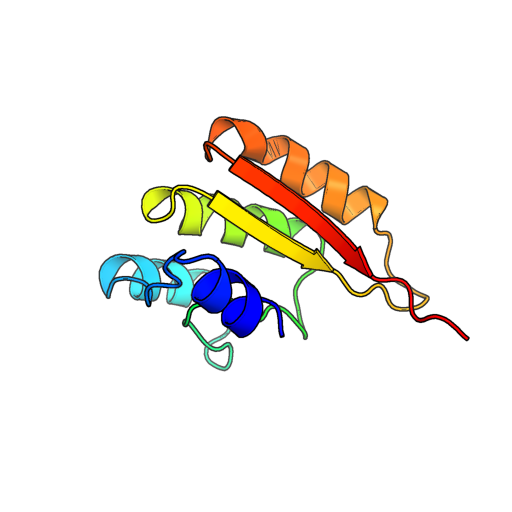221 1.00 95.75 93 TYR A CA 1
ATOM 704 C C . TYR A 1 93 ? -4.678 -5.846 -4.777 1.00 95.75 93 TYR A C 1
ATOM 706 O O . TYR A 1 93 ? -4.139 -4.837 -4.327 1.00 95.75 93 TYR A O 1
ATOM 714 N N . LEU A 1 94 ? -4.157 -6.568 -5.766 1.00 93.94 94 LEU A N 1
ATOM 715 C CA . LEU A 1 94 ? -3.014 -6.143 -6.565 1.00 93.94 94 LEU A CA 1
ATOM 716 C C . LEU A 1 94 ? -3.481 -5.958 -8.008 1.00 93.94 94 LEU A C 1
ATOM 718 O O . LEU A 1 94 ? -3.952 -6.904 -8.637 1.00 93.94 94 LEU A O 1
ATOM 722 N N . LEU A 1 95 ? -3.337 -4.741 -8.519 1.00 93.88 95 LEU A N 1
ATOM 723 C CA . LEU A 1 95 ? -3.556 -4.393 -9.915 1.00 93.88 95 LEU A CA 1
ATOM 724 C C . LEU A 1 95 ? -2.191 -4.224 -10.584 1.00 93.88 95 LEU A C 1
ATOM 726 O O . LEU A 1 95 ? -1.464 -3.279 -10.277 1.00 93.88 95 LEU A O 1
ATOM 730 N N . ILE A 1 96 ? -1.850 -5.140 -11.490 1.00 91.00 96 ILE A N 1
ATOM 731 C CA . ILE A 1 96 ? -0.667 -5.025 -12.350 1.00 91.00 96 ILE A CA 1
ATOM 732 C C . ILE A 1 96 ? -1.128 -4.409 -13.668 1.00 91.00 96 ILE A C 1
ATOM 734 O O . ILE A 1 96 ? -1.923 -5.011 -14.390 1.00 91.00 96 ILE A O 1
ATOM 738 N N . LEU A 1 97 ? -0.659 -3.200 -13.965 1.00 89.69 97 LEU A N 1
ATOM 739 C CA . LEU A 1 97 ? -1.049 -2.455 -15.158 1.00 89.69 97 LEU A CA 1
ATOM 740 C C . LEU A 1 97 ? 0.073 -2.534 -16.189 1.00 89.69 97 LEU A C 1
ATOM 742 O O . LEU A 1 97 ? 1.078 -1.838 -16.070 1.00 89.69 97 LEU A O 1
ATOM 746 N N . TRP A 1 98 ? -0.093 -3.390 -17.195 1.00 82.94 98 TRP A N 1
ATOM 747 C CA . TRP A 1 98 ? 0.839 -3.439 -18.316 1.00 82.94 98 TRP A CA 1
ATOM 748 C C . TRP A 1 98 ? 0.536 -2.288 -19.285 1.00 82.94 98 TRP A C 1
ATOM 750 O O . TRP A 1 98 ? -0.634 -2.120 -19.647 1.00 82.94 98 TRP A O 1
ATOM 760 N N . PRO A 1 99 ? 1.532 -1.488 -19.705 1.00 73.88 99 PRO A N 1
ATOM 761 C CA . PRO A 1 99 ? 1.318 -0.523 -20.774 1.00 73.88 99 PRO A CA 1
ATOM 762 C C . PRO A 1 99 ? 0.880 -1.277 -22.033 1.00 73.88 99 PRO A C 1
ATOM 764 O O . PRO A 1 99 ? 1.535 -2.226 -22.459 1.00 73.88 99 PRO A O 1
ATOM 767 N N . VAL A 1 100 ? -0.268 -0.896 -22.587 1.00 72.19 100 VAL A N 1
ATOM 768 C CA . VAL A 1 100 ? -0.718 -1.412 -23.881 1.00 72.19 100 VAL A CA 1
ATOM 769 C C . VAL A 1 100 ? 0.029 -0.611 -24.944 1.00 72.19 100 VAL A C 1
ATOM 771 O O . VAL A 1 100 ? -0.037 0.620 -24.902 1.00 72.19 100 VAL A O 1
ATOM 774 N N . ASP A 1 101 ? 0.775 -1.300 -25.812 1.00 65.56 101 ASP A N 1
ATOM 775 C CA . ASP A 1 101 ? 1.448 -0.695 -26.973 1.00 65.56 101 ASP A CA 1
ATOM 776 C C . ASP A 1 1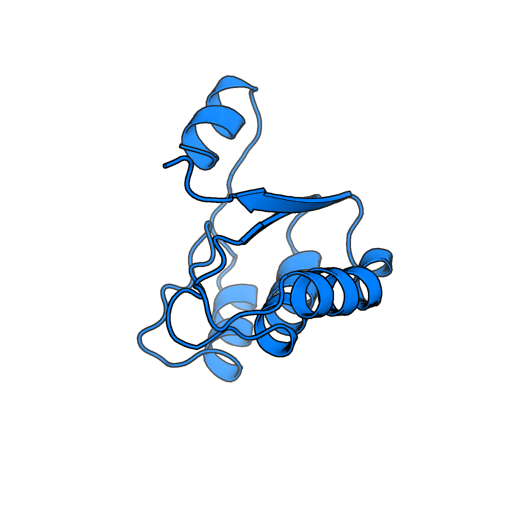01 ? 0.456 0.023 -27.908 1.00 65.56 101 ASP A C 1
ATOM 778 O O . ASP A 1 101 ? -0.681 -0.487 -28.084 1.00 65.56 101 ASP A O 1
#